Protein AF-A0A2R6IFP6-F1 (afdb_monomer_lite)

Foldseek 3Di:
DEEEEEQLQDDQESPDDDPRLVCLQPDQEYEYAENLLEPNHVVRSCVSQAPDDPSHHDYQYAYDPNHDPVVCVPRPHDDDDDDDDDDDDLAAQPDHDPDARWDKDWDDDPFAIWIFTAHPVGDTDDIDGDGPDD

Radius of gyration: 20.47 Å; chains: 1; bounding box: 47×32×57 Å

Structure (mmCIF, N/CA/C/O backbone):
data_AF-A0A2R6IFP6-F1
#
_entry.id   AF-A0A2R6IFP6-F1
#
loop_
_atom_site.group_PDB
_atom_site.id
_atom_site.type_symbol
_atom_site.label_atom_id
_atom_site.label_alt_id
_atom_site.label_comp_id
_atom_site.label_asym_id
_atom_site.label_entity_id
_atom_site.label_seq_id
_atom_site.pdbx_PDB_ins_code
_atom_site.Cartn_x
_atom_site.Cartn_y
_atom_site.Cartn_z
_atom_site.occupancy
_atom_site.B_iso_or_equiv
_atom_site.auth_seq_id
_atom_site.auth_comp_id
_atom_site.auth_asym_id
_atom_site.auth_atom_id
_atom_site.pdbx_PDB_model_num
ATOM 1 N N . MET A 1 1 ? -0.922 -4.998 2.982 1.00 82.62 1 MET A N 1
ATOM 2 C CA . MET A 1 1 ? -0.252 -3.681 3.162 1.00 82.62 1 MET A CA 1
ATOM 3 C C . MET A 1 1 ? 0.018 -3.063 1.795 1.00 82.62 1 MET A C 1
ATOM 5 O O . MET A 1 1 ? 0.345 -3.810 0.884 1.00 82.62 1 MET A O 1
ATOM 9 N N . ILE A 1 2 ? -0.097 -1.737 1.649 1.00 89.19 2 ILE A N 1
ATOM 10 C CA . ILE A 1 2 ? 0.315 -1.025 0.426 1.00 89.19 2 ILE A CA 1
ATOM 11 C C . ILE A 1 2 ? 1.682 -0.385 0.672 1.00 89.19 2 ILE A C 1
ATOM 13 O O . ILE A 1 2 ? 1.851 0.308 1.674 1.00 89.19 2 ILE A O 1
ATOM 17 N N . VAL A 1 3 ? 2.634 -0.594 -0.235 1.00 93.94 3 VAL A N 1
ATOM 18 C CA . VAL A 1 3 ? 3.952 0.058 -0.217 1.00 93.94 3 VAL A CA 1
ATOM 19 C C . VAL A 1 3 ? 4.111 0.891 -1.476 1.00 93.94 3 VAL A C 1
ATOM 21 O O . VAL A 1 3 ? 3.792 0.427 -2.565 1.00 93.94 3 VAL A O 1
ATOM 24 N N . ALA A 1 4 ? 4.615 2.114 -1.334 1.00 95.50 4 ALA A N 1
ATOM 25 C CA . ALA A 1 4 ? 4.957 2.980 -2.453 1.00 95.50 4 ALA A CA 1
ATOM 26 C C . ALA A 1 4 ? 6.450 3.318 -2.407 1.00 95.50 4 ALA A C 1
ATOM 28 O O . ALA A 1 4 ? 6.954 3.741 -1.367 1.00 95.50 4 ALA A O 1
ATOM 29 N N . VAL A 1 5 ? 7.141 3.129 -3.528 1.00 97.44 5 VAL A N 1
ATOM 30 C CA . VAL A 1 5 ? 8.557 3.472 -3.722 1.00 97.44 5 VAL A CA 1
ATOM 31 C C . VAL A 1 5 ? 8.768 4.083 -5.111 1.00 97.44 5 VAL A C 1
ATOM 33 O O . VAL A 1 5 ? 7.864 4.085 -5.948 1.00 97.44 5 VAL A O 1
ATOM 36 N N . SER A 1 6 ? 9.955 4.611 -5.373 1.00 97.44 6 SER A N 1
ATOM 37 C CA . SER A 1 6 ? 10.358 5.155 -6.670 1.00 97.44 6 SER A CA 1
ATOM 38 C C . SER A 1 6 ? 11.880 5.164 -6.773 1.00 97.44 6 SER A C 1
ATOM 40 O O . SER A 1 6 ? 12.558 4.833 -5.800 1.00 97.44 6 SER A O 1
ATOM 42 N N . ASP A 1 7 ? 12.407 5.565 -7.931 1.00 97.88 7 ASP A N 1
ATOM 43 C CA . ASP A 1 7 ? 13.811 5.955 -8.073 1.00 97.88 7 ASP A CA 1
ATOM 44 C C . ASP A 1 7 ? 14.793 4.840 -7.691 1.00 97.88 7 ASP A C 1
ATOM 46 O O . ASP A 1 7 ? 15.816 5.079 -7.048 1.00 97.88 7 ASP A O 1
ATOM 50 N N . THR A 1 8 ? 14.502 3.607 -8.115 1.00 96.75 8 THR A N 1
ATOM 51 C CA . THR A 1 8 ? 15.398 2.472 -7.864 1.00 96.75 8 THR A CA 1
ATOM 52 C C . THR A 1 8 ? 16.807 2.745 -8.409 1.00 96.75 8 THR A C 1
ATOM 54 O O . THR A 1 8 ? 17.789 2.417 -7.740 1.00 96.75 8 THR A O 1
ATOM 57 N N . HIS A 1 9 ? 16.929 3.360 -9.597 1.00 96.19 9 HIS A N 1
ATOM 58 C CA . HIS A 1 9 ? 18.216 3.773 -10.187 1.00 96.19 9 HIS A CA 1
ATOM 59 C C . HIS A 1 9 ? 19.287 2.665 -10.151 1.00 96.19 9 HIS A C 1
ATOM 61 O O . HIS A 1 9 ? 20.465 2.907 -9.879 1.00 96.19 9 HIS A O 1
ATOM 67 N N . GLY A 1 10 ? 18.867 1.414 -10.345 1.00 94.25 10 GLY A N 1
ATOM 68 C CA . GLY A 1 10 ? 19.761 0.264 -10.481 1.00 94.25 10 GLY A CA 1
ATOM 69 C C . GLY A 1 10 ? 20.197 0.087 -11.924 1.00 94.25 10 GLY A C 1
ATOM 70 O O . GLY A 1 10 ? 19.685 0.771 -12.793 1.00 94.25 10 GLY A O 1
ATOM 71 N N . THR A 1 11 ? 21.106 -0.841 -12.198 1.00 93.94 11 THR A N 1
ATOM 72 C CA . THR A 1 11 ? 21.478 -1.211 -13.577 1.00 93.94 11 THR A CA 1
ATOM 73 C C . THR A 1 11 ? 21.216 -2.683 -13.871 1.00 93.94 11 THR A C 1
ATOM 75 O O . THR A 1 11 ? 20.780 -3.036 -14.963 1.00 93.94 11 THR A O 1
ATOM 78 N N . ASP A 1 12 ? 21.450 -3.531 -12.877 1.00 93.44 12 ASP A N 1
ATOM 79 C CA . ASP A 1 12 ? 21.411 -4.994 -12.923 1.00 93.44 12 ASP A CA 1
ATOM 80 C C . ASP A 1 12 ? 20.590 -5.603 -11.771 1.00 93.44 12 ASP A C 1
ATOM 82 O O . ASP A 1 12 ? 20.311 -6.799 -11.782 1.00 93.44 12 ASP A O 1
ATOM 86 N N . GLY A 1 13 ? 20.156 -4.791 -10.800 1.00 92.06 13 GLY A N 1
ATOM 87 C CA . GLY A 1 13 ? 19.370 -5.245 -9.656 1.00 92.06 13 GLY A CA 1
ATOM 88 C C . GLY A 1 13 ? 18.586 -4.132 -8.964 1.00 92.06 13 GLY A C 1
ATOM 89 O O . GLY A 1 13 ? 18.832 -2.943 -9.160 1.00 92.06 13 GLY A O 1
ATOM 90 N N . HIS A 1 14 ? 17.628 -4.532 -8.128 1.00 94.25 14 HIS A N 1
ATOM 91 C CA . HIS A 1 14 ? 16.640 -3.640 -7.509 1.00 94.25 14 HIS A CA 1
ATOM 92 C C . HIS A 1 14 ? 17.171 -2.780 -6.350 1.00 94.25 14 HIS A C 1
ATOM 94 O O . HIS A 1 14 ? 16.437 -1.933 -5.857 1.00 94.25 14 HIS A O 1
ATOM 100 N N . ARG A 1 15 ? 18.392 -3.019 -5.846 1.00 94.62 15 ARG A N 1
ATOM 101 C CA . ARG A 1 15 ? 19.059 -2.253 -4.761 1.00 94.62 15 ARG A CA 1
ATOM 102 C C . ARG A 1 15 ? 18.312 -2.139 -3.415 1.00 94.62 15 ARG A C 1
ATOM 104 O O . ARG A 1 15 ? 18.846 -1.565 -2.475 1.00 94.62 15 ARG A O 1
ATOM 111 N N . LEU A 1 16 ? 17.094 -2.670 -3.308 1.00 96.12 16 LEU A N 1
ATOM 112 C CA . LEU A 1 16 ? 16.340 -2.774 -2.060 1.00 96.12 16 LEU A CA 1
ATOM 113 C C . LEU A 1 16 ? 17.097 -3.577 -0.999 1.00 96.12 16 LEU A C 1
ATOM 115 O O . LEU A 1 16 ? 17.522 -4.703 -1.252 1.00 96.12 16 LEU A O 1
ATOM 119 N N . GLU A 1 17 ? 17.142 -3.039 0.217 1.00 95.75 17 GLU A N 1
ATOM 120 C CA . GLU A 1 17 ? 17.747 -3.677 1.384 1.00 95.75 17 GLU A CA 1
ATOM 121 C C . GLU A 1 17 ? 16.908 -3.429 2.649 1.00 95.75 17 GLU A C 1
ATOM 123 O O . GLU A 1 17 ? 16.002 -2.585 2.678 1.00 95.75 17 GLU A O 1
ATOM 128 N N . GLY A 1 18 ? 17.209 -4.181 3.711 1.00 97.25 18 GLY A N 1
ATOM 129 C CA . GLY A 1 18 ? 16.670 -3.960 5.053 1.00 97.25 18 GLY A CA 1
ATOM 130 C C . GLY A 1 18 ? 15.141 -3.882 5.108 1.00 97.25 18 GLY A C 1
ATOM 131 O O . GLY A 1 18 ? 14.430 -4.709 4.531 1.00 97.25 18 GLY A O 1
ATOM 132 N N . ARG A 1 19 ? 14.626 -2.872 5.824 1.00 95.75 19 ARG A N 1
ATOM 133 C CA . ARG A 1 19 ? 13.181 -2.701 6.035 1.00 95.75 19 ARG A CA 1
ATOM 134 C C . ARG A 1 19 ? 12.419 -2.448 4.733 1.00 95.75 19 ARG A C 1
ATOM 136 O O . ARG A 1 19 ? 11.286 -2.910 4.632 1.00 95.75 19 ARG A O 1
ATOM 143 N N . THR A 1 20 ? 13.012 -1.767 3.753 1.00 96.56 20 THR A N 1
ATOM 144 C CA . THR A 1 20 ? 12.353 -1.486 2.467 1.00 96.56 20 THR A CA 1
ATOM 145 C C . THR A 1 20 ? 12.164 -2.764 1.658 1.00 96.56 20 THR A C 1
ATOM 147 O O . THR A 1 20 ? 11.069 -3.000 1.153 1.00 96.56 20 THR A O 1
ATOM 150 N N . LEU A 1 21 ? 13.184 -3.629 1.595 1.00 95.12 21 LEU A N 1
ATOM 151 C CA . LEU A 1 21 ? 13.056 -4.942 0.956 1.00 95.12 21 LEU A CA 1
ATOM 152 C C . LEU A 1 21 ? 11.995 -5.798 1.654 1.00 95.12 21 LEU A C 1
ATOM 154 O O . LEU A 1 21 ? 11.132 -6.362 0.988 1.00 95.12 21 LEU A O 1
ATOM 158 N N . ALA A 1 22 ? 12.021 -5.856 2.990 1.00 93.00 22 ALA A N 1
ATOM 159 C CA . ALA A 1 22 ? 11.000 -6.569 3.756 1.00 93.00 22 ALA A CA 1
ATOM 160 C C . ALA A 1 22 ? 9.593 -6.029 3.450 1.00 93.00 22 ALA A C 1
ATOM 162 O O . ALA A 1 22 ? 8.691 -6.803 3.153 1.00 93.00 22 ALA A O 1
ATOM 163 N N . ALA A 1 23 ? 9.424 -4.703 3.416 1.00 92.81 23 ALA A N 1
ATOM 164 C CA . ALA A 1 23 ? 8.137 -4.080 3.129 1.00 92.81 23 ALA A CA 1
ATOM 165 C C . ALA A 1 23 ? 7.624 -4.428 1.724 1.00 92.81 23 ALA A C 1
ATOM 167 O O . ALA A 1 23 ? 6.453 -4.755 1.578 1.00 92.81 23 ALA A O 1
ATOM 168 N N . VAL A 1 24 ? 8.489 -4.396 0.704 1.00 93.81 24 VAL A N 1
ATOM 169 C CA . VAL A 1 24 ? 8.130 -4.781 -0.673 1.00 93.81 24 VAL A CA 1
ATOM 170 C C . VAL A 1 24 ? 7.698 -6.246 -0.749 1.00 93.81 24 VAL A C 1
ATOM 172 O O . VAL A 1 24 ? 6.724 -6.544 -1.429 1.00 93.81 24 VAL A O 1
ATOM 175 N N . ARG A 1 25 ? 8.369 -7.142 -0.017 1.00 91.12 25 ARG A N 1
ATOM 176 C CA . ARG A 1 25 ? 8.038 -8.576 0.019 1.00 91.12 25 ARG A CA 1
ATOM 177 C C . ARG A 1 25 ? 6.744 -8.889 0.776 1.00 91.12 25 ARG A C 1
ATOM 179 O O . ARG A 1 25 ? 6.067 -9.850 0.437 1.00 91.12 25 ARG A O 1
ATOM 186 N N . GLU A 1 26 ? 6.435 -8.116 1.815 1.00 87.56 26 GLU A N 1
ATOM 187 C CA . GLU A 1 26 ? 5.258 -8.283 2.686 1.00 87.56 26 GLU A CA 1
ATOM 188 C C . GLU A 1 26 ? 4.006 -7.563 2.153 1.00 87.56 26 GLU A C 1
ATOM 190 O O . GLU A 1 26 ? 2.903 -7.717 2.688 1.00 87.56 26 GLU A O 1
ATOM 195 N N . ALA A 1 27 ? 4.163 -6.690 1.159 1.00 88.12 27 ALA A N 1
ATOM 196 C CA . ALA A 1 27 ? 3.070 -5.891 0.637 1.00 88.12 27 ALA A CA 1
ATOM 197 C C . ALA A 1 27 ? 2.109 -6.738 -0.204 1.00 88.12 27 AL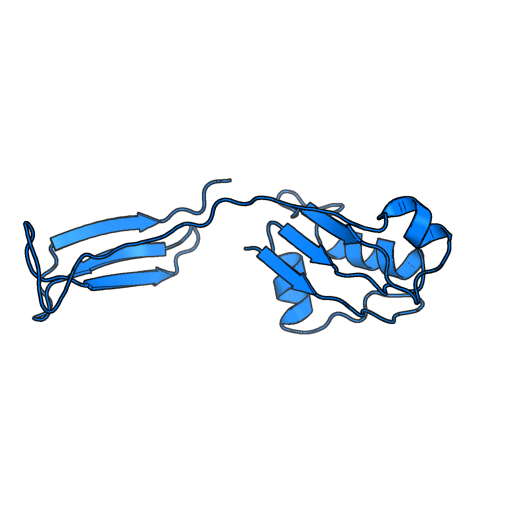A A C 1
ATOM 199 O O . ALA A 1 27 ? 2.519 -7.539 -1.033 1.00 88.12 27 ALA A O 1
ATOM 200 N N . SER A 1 28 ? 0.813 -6.471 -0.050 1.00 85.31 28 SER A N 1
ATOM 201 C CA . SER A 1 28 ? -0.230 -7.005 -0.933 1.00 85.31 28 SER A CA 1
ATOM 202 C C . SER A 1 28 ? -0.385 -6.162 -2.207 1.00 85.31 28 SER A C 1
ATOM 204 O O . SER A 1 28 ? -0.957 -6.609 -3.196 1.00 85.31 28 SER A O 1
ATOM 206 N N . LEU A 1 29 ? 0.123 -4.926 -2.195 1.00 89.12 29 LEU A N 1
ATOM 207 C CA . LEU A 1 29 ? 0.263 -4.067 -3.367 1.00 89.12 29 LEU A CA 1
ATOM 208 C C . LEU A 1 29 ? 1.539 -3.240 -3.227 1.00 89.12 29 LEU A C 1
ATOM 210 O O . LEU A 1 29 ? 1.703 -2.503 -2.251 1.00 89.12 29 LEU A O 1
ATOM 214 N N . VAL A 1 30 ? 2.388 -3.292 -4.245 1.00 94.19 30 VAL A N 1
ATOM 215 C CA . VAL A 1 30 ? 3.542 -2.413 -4.397 1.00 94.19 30 VAL A CA 1
ATOM 216 C C . VAL A 1 30 ? 3.278 -1.433 -5.531 1.00 94.19 30 VAL A C 1
ATOM 218 O O . VAL A 1 30 ? 2.945 -1.823 -6.648 1.00 94.19 30 VAL A O 1
ATOM 221 N N . VAL A 1 31 ? 3.446 -0.145 -5.254 1.00 95.62 31 VAL A N 1
ATOM 222 C CA . VAL A 1 31 ? 3.403 0.931 -6.242 1.00 95.62 31 VAL A CA 1
ATOM 223 C C . VAL A 1 31 ? 4.823 1.439 -6.468 1.00 95.62 31 VAL A C 1
ATOM 225 O O . VAL A 1 31 ? 5.466 1.890 -5.524 1.00 95.62 31 VAL A O 1
ATOM 228 N N . HIS A 1 32 ? 5.311 1.396 -7.707 1.00 97.12 32 HIS A N 1
ATOM 229 C CA . HIS A 1 32 ? 6.609 1.963 -8.077 1.00 97.12 32 HIS A CA 1
ATOM 230 C C . HIS A 1 32 ? 6.439 3.157 -9.027 1.00 97.12 32 HIS A C 1
ATOM 232 O O . HIS A 1 32 ? 5.938 2.999 -10.143 1.00 97.12 32 HIS A O 1
ATOM 238 N N . ALA A 1 33 ? 6.860 4.355 -8.610 1.00 97.50 33 ALA A N 1
ATOM 239 C CA . ALA A 1 33 ? 6.604 5.598 -9.351 1.00 97.50 33 ALA A CA 1
ATOM 240 C C . ALA A 1 33 ? 7.564 5.870 -10.530 1.00 97.50 33 ALA A C 1
ATOM 242 O O . ALA A 1 33 ? 7.489 6.932 -11.143 1.00 97.50 33 ALA A O 1
ATOM 243 N N . GLY A 1 34 ? 8.416 4.903 -10.871 1.00 96.56 34 GLY A N 1
ATOM 244 C CA . GLY A 1 34 ? 9.301 4.932 -12.041 1.00 96.56 34 GLY A CA 1
ATOM 245 C C . GLY A 1 34 ? 10.776 5.041 -11.683 1.00 96.56 34 GLY A C 1
ATOM 246 O O . GLY A 1 34 ? 11.123 5.028 -10.504 1.00 96.56 34 GLY A O 1
ATOM 247 N N . ASP A 1 35 ? 11.623 5.104 -12.710 1.00 98.06 35 ASP A N 1
ATOM 248 C CA . ASP A 1 35 ? 13.088 5.138 -12.605 1.00 98.06 35 ASP A CA 1
ATOM 249 C C . ASP A 1 35 ? 13.695 3.818 -12.082 1.00 98.06 35 ASP A C 1
ATOM 251 O O . ASP A 1 35 ? 14.510 3.771 -11.161 1.00 98.06 35 ASP A O 1
ATOM 255 N N . PHE A 1 36 ? 13.309 2.713 -12.724 1.00 98.12 36 PHE A N 1
ATOM 256 C CA . PHE A 1 36 ? 14.043 1.441 -12.689 1.00 98.12 36 PHE A CA 1
ATOM 257 C C . PHE A 1 36 ? 15.349 1.505 -13.497 1.00 98.12 36 PHE A C 1
ATOM 259 O O . PHE A 1 36 ? 16.315 0.826 -13.166 1.00 98.12 36 PHE A O 1
ATOM 266 N N . THR A 1 37 ? 15.369 2.346 -14.530 1.00 97.88 37 THR A N 1
ATOM 267 C CA . THR A 1 37 ? 16.388 2.528 -15.574 1.00 97.88 37 THR A CA 1
ATOM 268 C C . THR A 1 37 ? 16.477 1.397 -16.598 1.00 97.88 37 THR A C 1
ATOM 270 O O . THR A 1 37 ? 16.354 1.681 -17.788 1.00 97.88 37 THR A O 1
ATOM 273 N N . THR A 1 38 ? 16.617 0.132 -16.182 1.00 97.94 38 THR A N 1
ATOM 274 C CA . THR A 1 38 ? 16.772 -1.010 -17.103 1.00 97.94 38 THR A CA 1
ATOM 275 C C . THR A 1 38 ? 15.703 -2.081 -16.919 1.00 97.94 38 THR A C 1
ATOM 277 O O . THR A 1 38 ? 15.114 -2.250 -15.847 1.00 97.94 38 THR A O 1
ATOM 280 N N . GLU A 1 39 ? 15.482 -2.867 -17.974 1.00 96.19 39 GLU A N 1
ATOM 281 C CA . GLU A 1 39 ? 14.597 -4.038 -17.925 1.00 96.19 39 GLU A CA 1
ATOM 282 C C . GLU A 1 39 ? 15.010 -5.053 -16.844 1.00 96.19 39 GLU A C 1
ATOM 284 O O . GLU A 1 39 ? 14.144 -5.614 -16.175 1.00 96.19 39 GLU A O 1
ATOM 289 N 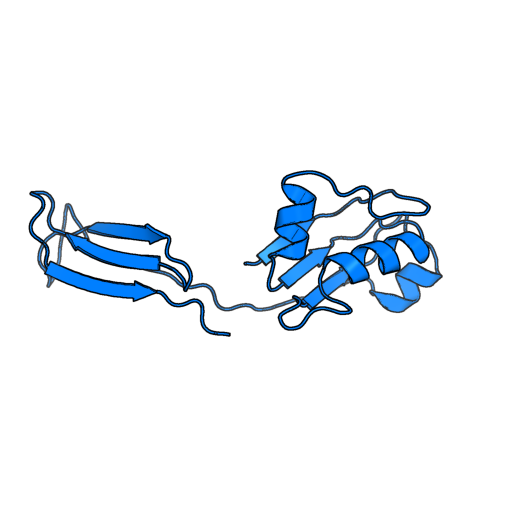N . ALA A 1 40 ? 16.315 -5.248 -16.622 1.00 97.00 40 ALA A N 1
ATOM 290 C CA . ALA A 1 40 ? 16.820 -6.163 -15.598 1.00 97.00 40 ALA A CA 1
ATOM 291 C C . ALA A 1 40 ? 16.403 -5.733 -14.184 1.00 97.00 40 ALA A C 1
ATOM 293 O O . ALA A 1 40 ? 16.017 -6.565 -13.365 1.00 97.00 40 ALA A O 1
ATOM 294 N N . VAL A 1 41 ? 16.417 -4.427 -13.910 1.00 97.38 41 VAL A N 1
ATOM 295 C CA . VAL A 1 41 ? 15.985 -3.876 -12.621 1.00 97.38 41 VAL A CA 1
ATOM 296 C C . VAL A 1 41 ? 14.482 -4.051 -12.432 1.00 97.38 41 VAL A C 1
ATOM 298 O O . VAL A 1 41 ? 14.054 -4.437 -11.345 1.00 97.38 41 VAL A O 1
ATOM 301 N N . LEU A 1 42 ? 13.679 -3.824 -13.479 1.00 95.69 42 LEU A N 1
ATOM 302 C CA . LEU A 1 42 ? 12.235 -4.071 -13.436 1.00 95.69 42 LEU A CA 1
ATOM 303 C C . LEU A 1 42 ? 11.925 -5.542 -13.115 1.00 95.69 42 LEU A C 1
ATOM 305 O O . LEU A 1 42 ? 11.058 -5.805 -12.282 1.00 95.69 42 LEU A O 1
ATOM 309 N N . GLU A 1 43 ? 12.630 -6.492 -13.735 1.00 94.25 43 GLU A N 1
ATOM 310 C CA . GLU A 1 43 ? 12.448 -7.922 -13.449 1.00 94.25 43 GLU A CA 1
ATOM 311 C C . GLU A 1 43 ? 12.876 -8.292 -12.034 1.00 94.25 43 GLU A C 1
ATOM 313 O O . GLU A 1 43 ? 12.118 -8.945 -11.317 1.00 94.25 43 GLU A O 1
ATOM 318 N N . ALA A 1 44 ? 14.045 -7.821 -11.598 1.00 94.56 44 ALA A N 1
ATOM 319 C CA . ALA A 1 44 ? 14.517 -8.050 -10.239 1.00 94.56 44 ALA A CA 1
ATOM 320 C C . ALA A 1 44 ? 13.510 -7.507 -9.209 1.00 94.56 44 ALA A C 1
ATOM 322 O O . ALA A 1 44 ? 13.217 -8.157 -8.209 1.00 94.56 44 ALA A O 1
ATOM 323 N N . PHE A 1 45 ? 12.925 -6.337 -9.471 1.00 94.19 45 PHE A N 1
ATOM 324 C CA . PHE A 1 45 ? 11.922 -5.742 -8.595 1.00 94.19 45 PHE A CA 1
ATOM 325 C C . PHE A 1 45 ? 10.607 -6.545 -8.589 1.00 94.19 45 PHE A C 1
ATOM 327 O O . PHE A 1 45 ? 10.024 -6.771 -7.528 1.00 94.19 45 PHE A O 1
ATOM 334 N N . ARG A 1 46 ? 10.141 -7.017 -9.756 1.00 92.00 46 ARG A N 1
ATOM 335 C CA . ARG A 1 46 ? 8.953 -7.888 -9.879 1.00 92.00 46 ARG A CA 1
ATOM 336 C C . ARG A 1 46 ? 9.108 -9.193 -9.105 1.00 92.00 46 ARG A C 1
ATOM 338 O O . ARG A 1 46 ? 8.158 -9.616 -8.445 1.00 92.00 46 ARG A O 1
ATOM 345 N N . ALA A 1 47 ? 10.292 -9.799 -9.164 1.00 91.56 47 ALA A N 1
ATOM 346 C CA . ALA A 1 47 ? 10.595 -11.018 -8.422 1.00 91.56 47 ALA A CA 1
ATOM 347 C C . ALA A 1 47 ? 10.412 -10.812 -6.910 1.00 91.56 47 ALA A C 1
ATOM 349 O O . ALA A 1 47 ? 9.876 -11.681 -6.223 1.00 91.56 47 ALA A O 1
ATOM 350 N N . GLU A 1 48 ? 10.775 -9.635 -6.391 1.00 92.56 48 GLU A N 1
ATOM 351 C CA . GLU A 1 48 ? 10.603 -9.339 -4.970 1.00 92.56 48 GLU A CA 1
ATOM 352 C C . GLU A 1 48 ? 9.179 -8.972 -4.570 1.00 92.56 48 GLU A C 1
ATOM 354 O O . GLU A 1 48 ? 8.744 -9.372 -3.486 1.00 92.56 48 GLU A O 1
ATOM 359 N N . ALA A 1 49 ? 8.463 -8.255 -5.439 1.00 89.94 49 ALA A N 1
ATOM 360 C CA . ALA A 1 49 ? 7.104 -7.789 -5.188 1.00 89.94 49 ALA A CA 1
ATOM 361 C C . ALA A 1 49 ? 6.035 -8.896 -5.266 1.00 89.94 49 ALA A C 1
ATOM 363 O O . ALA A 1 49 ? 4.969 -8.716 -4.686 1.00 89.94 49 ALA A O 1
ATOM 364 N N . GLY A 1 50 ? 6.300 -10.033 -5.928 1.00 73.00 50 GLY A N 1
ATOM 365 C CA . GLY A 1 50 ? 5.351 -11.157 -5.914 1.00 73.00 50 GLY A CA 1
ATOM 366 C C . GLY A 1 50 ? 5.287 -12.064 -7.143 1.00 73.00 50 GLY A C 1
ATOM 367 O O . GLY A 1 50 ? 4.332 -12.822 -7.244 1.00 73.00 50 GLY A O 1
ATOM 368 N N . GLY A 1 51 ? 6.259 -12.031 -8.063 1.00 56.25 51 GLY A N 1
ATOM 369 C CA . GLY A 1 51 ? 6.206 -12.826 -9.303 1.00 56.25 51 GLY A CA 1
ATOM 370 C C . GLY A 1 51 ? 6.060 -14.352 -9.140 1.00 56.25 51 GLY A C 1
ATOM 371 O O . GLY A 1 51 ? 5.473 -14.970 -10.018 1.00 56.25 51 GLY A O 1
ATOM 372 N N . ASP A 1 52 ? 6.529 -14.938 -8.026 1.00 49.69 52 ASP A N 1
ATOM 373 C CA . ASP A 1 52 ? 6.649 -16.403 -7.848 1.00 49.69 52 ASP A CA 1
ATOM 374 C C . ASP A 1 52 ? 6.260 -16.925 -6.439 1.00 49.69 52 ASP A C 1
ATOM 376 O O . ASP A 1 52 ? 6.685 -18.010 -6.039 1.00 49.69 52 ASP A O 1
ATOM 380 N N . ARG A 1 53 ? 5.503 -16.169 -5.626 1.00 51.41 53 ARG A N 1
ATOM 381 C CA . ARG A 1 53 ? 5.141 -16.587 -4.250 1.00 51.41 53 ARG A CA 1
ATOM 382 C C . ARG A 1 53 ? 3.633 -16.793 -4.109 1.00 51.41 53 ARG A C 1
ATOM 384 O O . ARG A 1 53 ? 2.866 -15.907 -4.474 1.00 51.41 53 ARG A O 1
ATOM 391 N N . ASP A 1 54 ? 3.221 -17.915 -3.515 1.00 41.28 54 ASP A N 1
ATOM 392 C CA . ASP A 1 54 ? 1.845 -18.102 -3.038 1.00 41.28 54 ASP A CA 1
ATOM 393 C C . ASP A 1 54 ? 1.546 -17.015 -1.990 1.00 41.28 54 ASP A C 1
ATOM 395 O O . ASP A 1 54 ? 2.141 -16.994 -0.912 1.00 41.28 54 ASP A O 1
ATOM 399 N N . GLY A 1 55 ? 0.687 -16.058 -2.359 1.00 50.09 55 GLY A N 1
ATOM 400 C CA . GLY A 1 55 ? 0.384 -14.847 -1.582 1.00 50.09 55 GLY A CA 1
ATOM 401 C C . GLY A 1 55 ? 1.134 -13.569 -2.003 1.00 50.09 55 GLY A C 1
ATOM 402 O O . GLY A 1 55 ? 1.074 -12.577 -1.279 1.00 50.09 55 GLY A O 1
ATOM 403 N N . GLY A 1 56 ? 1.852 -13.570 -3.135 1.00 48.66 56 GLY A N 1
ATOM 404 C CA . GLY A 1 56 ? 2.586 -12.410 -3.661 1.00 48.66 56 GLY A CA 1
ATOM 405 C C . GLY A 1 56 ? 1.686 -11.219 -4.023 1.00 48.66 56 GLY A C 1
ATOM 406 O O . GLY A 1 56 ? 0.600 -11.395 -4.572 1.00 48.66 56 GLY A O 1
ATOM 407 N N . GLY A 1 57 ? 2.134 -10.001 -3.709 1.00 61.19 57 GLY A N 1
ATOM 408 C CA . GLY A 1 57 ? 1.393 -8.772 -3.990 1.00 61.19 57 GLY A CA 1
ATOM 409 C C . GLY A 1 57 ? 1.423 -8.349 -5.462 1.00 61.19 57 GLY A C 1
ATOM 410 O O . GLY A 1 57 ? 2.291 -8.738 -6.242 1.00 61.19 57 GLY A O 1
ATOM 411 N N . ASP A 1 58 ? 0.487 -7.479 -5.844 1.00 83.50 58 ASP A N 1
ATOM 412 C CA . ASP A 1 58 ? 0.495 -6.852 -7.169 1.00 83.50 58 ASP A CA 1
ATOM 413 C C . ASP A 1 58 ? 1.625 -5.811 -7.264 1.00 83.50 58 ASP A C 1
ATOM 415 O O . ASP A 1 58 ? 1.713 -4.923 -6.415 1.00 83.50 58 ASP A O 1
ATOM 419 N N . LEU A 1 59 ? 2.435 -5.823 -8.333 1.00 91.38 59 LEU A N 1
ATOM 420 C CA . LEU A 1 59 ? 3.272 -4.668 -8.690 1.00 91.38 59 LEU A CA 1
ATOM 421 C C . LEU A 1 59 ? 2.542 -3.773 -9.693 1.00 91.38 59 LEU A C 1
ATOM 423 O O . LEU A 1 59 ? 2.308 -4.153 -10.843 1.00 91.38 59 LEU A O 1
ATOM 427 N N . VAL A 1 60 ? 2.294 -2.531 -9.292 1.00 93.94 60 VAL A N 1
ATOM 428 C CA . VAL A 1 60 ? 1.814 -1.466 -10.170 1.00 93.94 60 VAL A CA 1
ATOM 429 C C . VAL A 1 60 ? 2.915 -0.440 -10.353 1.00 93.94 60 VAL A C 1
ATOM 431 O O . VAL A 1 60 ? 3.334 0.229 -9.416 1.00 93.94 60 VAL A O 1
ATOM 434 N N . ALA A 1 61 ? 3.371 -0.291 -11.588 1.00 95.81 61 ALA A N 1
ATOM 435 C CA . ALA A 1 61 ? 4.467 0.599 -11.919 1.00 95.81 61 ALA A CA 1
ATOM 436 C C . ALA A 1 61 ? 4.079 1.582 -13.023 1.00 95.81 61 ALA A C 1
ATOM 438 O O . ALA A 1 61 ? 3.212 1.298 -13.855 1.00 95.81 61 ALA A O 1
ATOM 439 N N . VAL A 1 62 ? 4.754 2.726 -13.033 1.00 97.19 62 VAL A N 1
ATOM 440 C CA . VAL A 1 62 ? 4.767 3.678 -14.146 1.00 97.19 62 VAL A CA 1
ATOM 441 C C . VAL A 1 62 ? 6.204 3.941 -14.574 1.00 97.19 62 VAL A C 1
ATOM 443 O O . VAL A 1 62 ? 7.134 3.656 -13.827 1.00 97.19 62 VAL A O 1
ATOM 446 N N . ALA A 1 63 ? 6.381 4.452 -15.787 1.00 97.56 63 ALA A N 1
ATOM 447 C CA . ALA A 1 63 ? 7.687 4.810 -16.314 1.00 97.56 63 ALA A CA 1
ATOM 448 C C . ALA A 1 63 ? 8.154 6.165 -15.768 1.00 97.56 63 ALA A C 1
ATOM 450 O O . ALA A 1 63 ? 7.397 7.138 -15.801 1.00 97.56 63 ALA A O 1
ATOM 451 N N . GLY A 1 64 ? 9.412 6.220 -15.349 1.00 97.81 64 GLY A N 1
ATOM 452 C CA . GLY A 1 64 ? 10.158 7.434 -15.052 1.00 97.81 64 GLY A CA 1
ATOM 453 C C . GLY A 1 64 ? 10.992 7.908 -16.247 1.00 97.81 64 GLY A C 1
ATOM 454 O O . GLY A 1 64 ? 11.059 7.264 -17.301 1.00 97.81 64 GLY A O 1
ATOM 455 N N . ASN A 1 65 ? 11.598 9.087 -16.131 1.00 97.69 65 ASN A N 1
ATOM 456 C CA . ASN A 1 65 ? 12.339 9.696 -17.236 1.00 97.69 65 ASN A CA 1
ATOM 457 C C . ASN A 1 65 ? 13.707 9.047 -17.484 1.00 97.69 65 ASN A C 1
ATOM 459 O O . ASN A 1 65 ? 14.251 9.255 -18.570 1.00 97.69 65 ASN A O 1
ATOM 463 N N . ASN A 1 66 ? 14.239 8.276 -16.534 1.00 97.69 66 ASN A N 1
ATOM 464 C CA . ASN A 1 66 ? 15.500 7.549 -16.683 1.00 97.69 66 ASN A CA 1
ATOM 465 C C . ASN A 1 66 ? 15.307 6.106 -17.176 1.00 97.69 66 ASN A C 1
ATOM 467 O O . ASN A 1 66 ? 16.286 5.436 -17.491 1.00 97.69 66 ASN A O 1
ATOM 471 N N . ASP A 1 67 ? 14.060 5.639 -17.284 1.00 98.25 67 ASP A N 1
ATOM 472 C CA . ASP A 1 67 ? 13.738 4.307 -17.800 1.00 98.25 67 ASP A CA 1
ATOM 473 C C . ASP A 1 67 ? 14.062 4.174 -19.290 1.00 98.25 67 ASP A C 1
ATOM 475 O O . ASP A 1 67 ? 13.744 5.068 -20.084 1.00 98.25 67 ASP A O 1
ATOM 479 N N . ASP A 1 68 ? 14.641 3.036 -19.671 1.00 97.50 68 ASP A N 1
ATOM 480 C CA . ASP A 1 68 ? 14.875 2.666 -21.062 1.00 97.50 68 ASP A CA 1
ATOM 481 C C . ASP A 1 68 ? 13.569 2.335 -21.816 1.00 97.50 68 ASP A C 1
ATOM 483 O O . ASP A 1 68 ? 12.465 2.268 -21.261 1.00 97.50 68 ASP A O 1
ATOM 487 N N . GLU A 1 69 ? 13.681 2.146 -23.131 1.00 96.94 69 GLU A N 1
ATOM 488 C CA . GLU A 1 69 ? 12.533 1.851 -23.993 1.00 96.94 69 GLU A CA 1
ATOM 489 C C . GLU A 1 69 ? 11.827 0.539 -23.618 1.00 96.94 69 GLU A C 1
ATOM 491 O O . GLU A 1 69 ? 10.600 0.445 -23.717 1.00 96.94 69 GLU A O 1
ATOM 496 N N . ARG A 1 70 ? 12.573 -0.456 -23.125 1.00 95.88 70 ARG A N 1
ATOM 497 C CA . ARG A 1 70 ? 12.027 -1.766 -22.757 1.00 95.88 70 ARG A CA 1
ATOM 498 C C . ARG A 1 70 ? 11.199 -1.685 -21.482 1.00 95.88 70 ARG A C 1
ATOM 500 O O . ARG A 1 70 ? 10.106 -2.246 -21.430 1.00 95.88 70 ARG A O 1
ATOM 507 N N . VAL A 1 71 ? 11.656 -0.932 -20.482 1.00 96.50 71 VAL A N 1
ATOM 508 C CA . VAL A 1 71 ? 10.874 -0.631 -19.277 1.00 96.50 71 VAL A CA 1
ATOM 509 C C . VAL A 1 71 ? 9.617 0.150 -19.658 1.00 96.50 71 VAL A C 1
ATOM 511 O O . VAL A 1 71 ? 8.502 -0.255 -19.311 1.00 96.50 71 VAL A O 1
ATOM 514 N N . ARG A 1 72 ? 9.762 1.232 -20.436 1.00 95.19 72 ARG A N 1
ATOM 515 C CA . ARG A 1 72 ? 8.640 2.096 -20.852 1.00 95.19 72 ARG A CA 1
ATOM 516 C C . ARG A 1 72 ? 7.548 1.342 -21.602 1.00 95.19 72 ARG A C 1
ATOM 518 O O . ARG A 1 72 ? 6.367 1.607 -21.361 1.00 95.19 72 ARG A O 1
ATOM 525 N N . ALA A 1 73 ? 7.924 0.389 -22.457 1.00 92.50 73 ALA A N 1
ATOM 526 C CA . ALA A 1 73 ? 6.990 -0.459 -23.195 1.00 92.50 73 ALA A CA 1
ATOM 527 C C . ALA A 1 73 ? 6.104 -1.324 -22.277 1.00 92.50 73 ALA A C 1
ATOM 529 O O . ALA A 1 73 ? 5.017 -1.734 -22.684 1.00 92.50 73 ALA A O 1
ATOM 530 N N . ARG A 1 74 ? 6.531 -1.581 -21.033 1.00 93.06 74 ARG A N 1
ATOM 531 C CA . ARG A 1 74 ? 5.875 -2.528 -20.119 1.00 93.06 74 ARG A CA 1
ATOM 532 C C . ARG A 1 74 ? 5.013 -1.872 -19.047 1.00 93.06 74 ARG A C 1
ATOM 534 O O . ARG A 1 74 ? 3.965 -2.413 -18.705 1.00 93.06 74 ARG A O 1
ATOM 541 N N . VAL A 1 75 ? 5.421 -0.727 -18.498 1.00 90.88 75 VAL A N 1
ATOM 542 C CA . VAL A 1 75 ? 4.737 -0.131 -17.328 1.00 90.88 75 VAL A CA 1
ATOM 543 C C . VAL A 1 75 ? 3.807 1.041 -17.679 1.00 90.88 75 VAL A C 1
ATOM 545 O O . VAL A 1 75 ? 2.789 1.248 -17.015 1.00 90.88 75 VAL A O 1
ATOM 548 N N . GLY A 1 76 ? 4.040 1.722 -18.807 1.00 87.94 76 GLY A N 1
ATOM 549 C CA . GLY A 1 76 ? 3.239 2.870 -19.250 1.00 87.94 76 GLY A CA 1
ATOM 550 C C . GLY A 1 76 ? 3.435 4.128 -18.386 1.00 87.94 76 GLY A C 1
ATOM 551 O O . GLY A 1 76 ? 4.041 4.091 -17.325 1.00 87.94 76 GLY A O 1
ATOM 552 N N . ARG A 1 77 ? 2.926 5.283 -18.837 1.00 92.50 77 ARG A N 1
ATOM 553 C CA . ARG A 1 77 ? 3.208 6.601 -18.213 1.00 92.50 77 ARG A CA 1
ATOM 554 C C . ARG A 1 77 ? 2.327 6.987 -17.017 1.00 92.50 77 ARG A C 1
ATOM 556 O O . ARG A 1 77 ? 2.612 7.958 -16.331 1.00 92.50 77 ARG A O 1
ATOM 563 N N . ARG A 1 78 ? 1.183 6.322 -16.839 1.00 93.50 78 ARG A N 1
ATOM 564 C CA . ARG A 1 78 ? 0.192 6.657 -15.805 1.00 93.50 78 ARG A CA 1
ATOM 565 C C . ARG A 1 78 ? -0.607 5.419 -15.439 1.00 93.50 78 ARG A C 1
ATOM 567 O O . ARG A 1 78 ? -1.094 4.720 -16.329 1.00 93.50 78 ARG A O 1
ATOM 574 N N . ARG A 1 79 ? -0.812 5.212 -14.142 1.00 91.69 79 ARG A N 1
ATOM 575 C CA . ARG A 1 79 ? -1.727 4.217 -13.581 1.00 91.69 79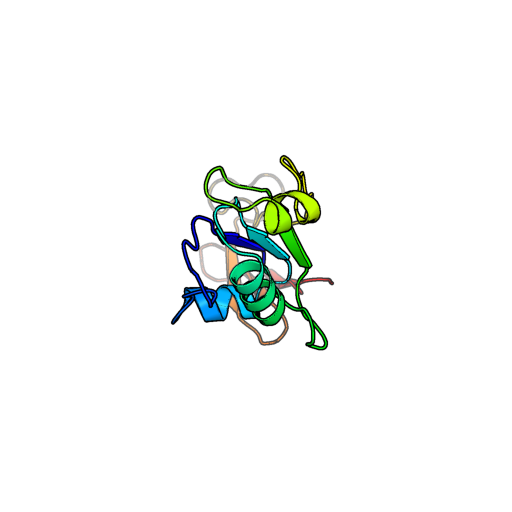 ARG A CA 1
ATOM 576 C C . ARG A 1 79 ? -2.510 4.845 -12.431 1.00 91.69 79 ARG A C 1
ATOM 578 O O . ARG A 1 79 ? -2.043 5.787 -11.798 1.00 91.69 79 ARG A O 1
ATOM 585 N N . THR A 1 80 ? -3.708 4.332 -12.196 1.00 90.69 80 THR A N 1
ATOM 586 C CA . THR A 1 80 ? -4.522 4.632 -11.016 1.00 90.69 80 THR A CA 1
ATOM 587 C C . THR A 1 80 ? -4.954 3.299 -10.434 1.00 90.69 80 THR A C 1
ATOM 589 O O . THR A 1 80 ? -5.302 2.393 -11.189 1.00 90.69 80 THR A O 1
ATOM 592 N N . VAL A 1 81 ? -4.887 3.185 -9.113 1.00 87.94 81 VAL A N 1
ATOM 593 C CA . VAL A 1 81 ? -5.289 1.997 -8.362 1.00 87.94 81 VAL A CA 1
ATOM 594 C C . VAL A 1 81 ? -6.214 2.422 -7.242 1.00 87.9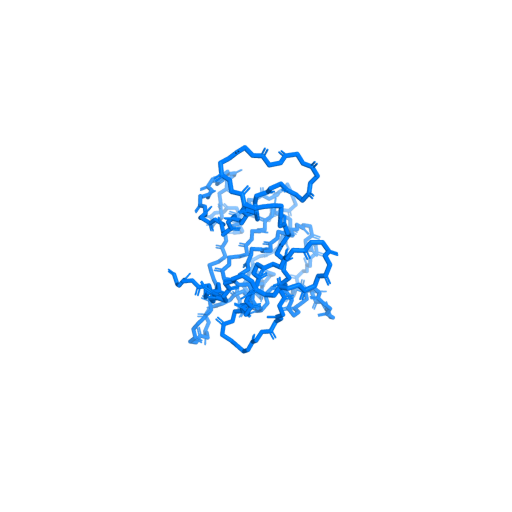4 81 VAL A C 1
ATOM 596 O O . VAL A 1 81 ? -5.989 3.448 -6.603 1.00 87.94 81 VAL A O 1
ATOM 599 N N . GLU A 1 82 ? -7.238 1.617 -7.007 1.00 86.44 82 GLU A N 1
ATOM 600 C CA . GLU A 1 82 ? -8.151 1.772 -5.884 1.00 86.44 82 GLU A CA 1
ATOM 601 C C . GLU A 1 82 ? -7.956 0.584 -4.942 1.00 86.44 82 GLU A C 1
ATOM 603 O O . GLU A 1 82 ? -7.770 -0.559 -5.381 1.00 86.44 82 GLU A O 1
ATOM 608 N N . ARG A 1 83 ? -7.940 0.860 -3.638 1.00 80.69 83 ARG A N 1
ATOM 609 C CA . ARG A 1 83 ? -7.828 -0.148 -2.583 1.00 80.69 83 ARG A CA 1
ATOM 610 C C . ARG A 1 83 ? -8.710 0.252 -1.412 1.00 80.69 83 ARG A C 1
ATOM 612 O O . ARG A 1 83 ? -8.721 1.414 -1.010 1.00 80.69 83 ARG A O 1
ATOM 619 N N . ALA A 1 84 ? -9.427 -0.723 -0.866 1.00 80.50 84 ALA A N 1
ATOM 620 C CA . ALA A 1 84 ? -10.121 -0.552 0.397 1.00 80.50 84 ALA A CA 1
ATOM 621 C C . ALA A 1 84 ? -9.095 -0.553 1.538 1.00 80.50 84 ALA A C 1
ATOM 623 O O . ALA A 1 84 ? -8.154 -1.347 1.542 1.00 80.50 84 ALA A O 1
ATOM 624 N N . VAL A 1 85 ? -9.281 0.336 2.509 1.00 76.81 85 VAL A N 1
ATOM 625 C CA . VAL A 1 85 ? -8.492 0.366 3.743 1.00 76.81 85 VAL A CA 1
ATOM 626 C C . VAL A 1 85 ? -9.466 0.250 4.902 1.00 76.81 85 VAL A C 1
ATOM 628 O O . VAL A 1 85 ? -10.512 0.900 4.900 1.00 76.81 85 VAL A O 1
ATOM 631 N N . ALA A 1 86 ? -9.138 -0.590 5.882 1.00 79.69 86 ALA A N 1
ATOM 632 C CA . ALA A 1 86 ? -9.915 -0.673 7.108 1.00 79.69 86 ALA A CA 1
ATOM 633 C C . ALA A 1 86 ? -9.828 0.666 7.857 1.00 79.69 86 ALA A C 1
ATOM 635 O O . ALA A 1 86 ? -8.737 1.152 8.153 1.00 79.69 86 ALA A O 1
ATOM 636 N N . VAL A 1 87 ? -10.983 1.256 8.161 1.00 84.12 87 VAL A N 1
ATOM 637 C CA . VAL A 1 87 ? -11.097 2.482 8.957 1.00 84.12 87 VAL A CA 1
ATOM 638 C C . VAL A 1 87 ? -11.914 2.158 10.196 1.00 84.12 87 VAL A C 1
ATOM 640 O O . VAL A 1 87 ? -13.017 1.625 10.092 1.00 84.12 87 VAL A O 1
ATOM 643 N N . LEU A 1 88 ? -11.371 2.489 11.365 1.00 88.94 88 LEU A N 1
ATOM 644 C CA . LEU A 1 88 ? -12.031 2.308 12.650 1.00 88.94 88 LEU A CA 1
ATOM 645 C C . LEU A 1 88 ? -12.377 3.672 13.243 1.00 88.94 88 LEU A C 1
ATOM 647 O O . LEU A 1 88 ? -11.505 4.519 13.422 1.00 88.94 88 LEU A O 1
ATOM 651 N N . ASN A 1 89 ? -13.649 3.856 13.586 1.00 92.00 89 ASN A N 1
ATOM 652 C CA . ASN A 1 89 ? -14.095 4.950 14.434 1.00 92.00 89 ASN A CA 1
ATOM 653 C C . ASN A 1 89 ? -14.474 4.365 15.805 1.00 92.00 89 ASN A C 1
ATOM 655 O O . ASN A 1 89 ? -15.451 3.621 15.873 1.00 92.00 89 ASN A O 1
ATOM 659 N N . PRO A 1 90 ? -13.735 4.679 16.883 1.00 93.12 90 PRO A N 1
ATOM 660 C CA . PRO A 1 90 ? -13.997 4.115 18.206 1.00 93.12 90 PRO A CA 1
ATOM 661 C C . PRO A 1 90 ? -15.135 4.818 18.967 1.00 93.12 90 PRO A C 1
ATOM 663 O O . PRO A 1 90 ? -15.406 4.485 20.116 1.00 93.12 90 PRO A O 1
ATOM 666 N N . GLY A 1 91 ? -15.781 5.818 18.362 1.00 93.12 91 GLY A N 1
ATOM 667 C CA . GLY A 1 91 ? -16.648 6.754 19.068 1.00 93.12 91 GLY A CA 1
ATOM 668 C C . GLY A 1 91 ? -15.858 7.922 19.662 1.00 93.12 91 GLY A C 1
ATOM 669 O O . GLY A 1 91 ? -14.776 8.272 19.194 1.00 93.12 91 GLY A O 1
ATOM 670 N N . SER A 1 92 ? -16.434 8.577 20.670 1.00 95.88 92 SER A N 1
ATOM 671 C CA . SER A 1 92 ? -15.856 9.765 21.307 1.00 95.88 92 SER A CA 1
ATOM 672 C C . SER A 1 92 ? -15.588 9.480 22.778 1.00 95.88 92 SER A C 1
ATOM 674 O O . SER A 1 92 ? -16.524 9.196 23.520 1.00 95.88 92 SER A O 1
ATOM 676 N N . HIS A 1 93 ? -14.332 9.580 23.212 1.00 95.12 93 HIS A N 1
ATOM 677 C CA . HIS A 1 93 ? -13.947 9.390 24.616 1.00 95.12 93 HIS A CA 1
ATOM 678 C C . HIS A 1 93 ? -14.283 10.604 25.500 1.00 95.12 93 HIS A C 1
ATOM 680 O O . HIS A 1 93 ? -14.354 10.464 26.717 1.00 95.12 93 HIS A O 1
ATOM 686 N N . ALA A 1 94 ? -14.481 11.785 24.904 1.00 95.19 94 ALA A N 1
ATOM 687 C CA . ALA A 1 94 ? -14.635 13.050 25.630 1.00 95.19 94 ALA A CA 1
ATOM 688 C C . ALA A 1 94 ? -16.030 13.681 25.493 1.00 95.19 94 ALA A C 1
ATOM 690 O O . ALA A 1 94 ? -16.489 14.356 26.407 1.00 95.19 94 ALA A O 1
ATOM 691 N N . ASP A 1 95 ? -16.701 13.473 24.358 1.00 96.00 95 ASP A N 1
ATOM 692 C CA . ASP A 1 95 ? -17.992 14.098 24.052 1.00 96.00 95 ASP A CA 1
ATOM 693 C C . ASP A 1 95 ? -18.890 13.130 23.256 1.00 96.00 95 ASP A C 1
ATOM 695 O O . ASP A 1 95 ? -19.040 13.266 22.033 1.00 96.00 95 ASP A O 1
ATOM 699 N N . PRO A 1 96 ? -19.395 12.058 23.895 1.00 93.50 96 PRO A N 1
ATOM 700 C CA . PRO A 1 96 ? -20.242 11.084 23.228 1.00 93.50 96 PRO A CA 1
ATOM 701 C C . PRO A 1 96 ? -21.637 11.649 22.928 1.00 93.50 96 PRO A C 1
ATOM 703 O O . PRO A 1 96 ? -22.104 12.612 23.533 1.00 93.50 96 PRO A O 1
ATOM 706 N N . ARG A 1 97 ? -22.320 11.037 21.957 1.00 90.75 97 ARG A N 1
ATOM 707 C CA . ARG A 1 97 ? -23.696 11.402 21.582 1.00 90.75 97 ARG A CA 1
ATOM 708 C C . ARG A 1 97 ? -24.685 10.365 22.102 1.00 90.75 97 ARG 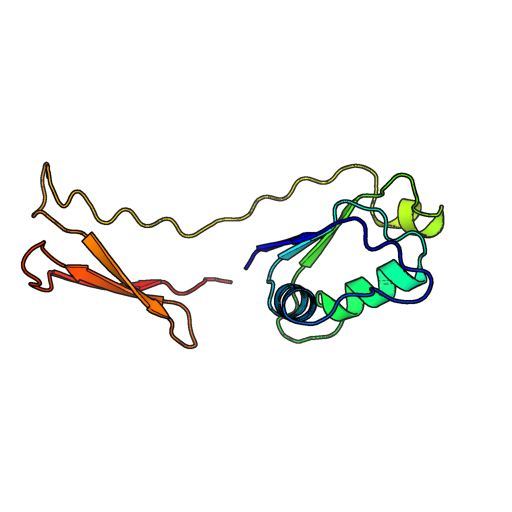A C 1
ATOM 710 O O . ARG A 1 97 ? -25.318 10.579 23.123 1.00 90.75 97 ARG A O 1
ATOM 717 N N . TRP A 1 98 ? -24.775 9.229 21.414 1.00 92.31 98 TRP A N 1
ATOM 718 C CA . TRP A 1 98 ? -25.741 8.165 21.717 1.00 92.31 98 TRP A CA 1
ATOM 719 C C . TRP A 1 98 ? -25.134 6.960 22.452 1.00 92.31 98 TRP A C 1
ATOM 721 O O . TRP A 1 98 ? -25.873 6.092 22.901 1.00 92.31 98 TRP A O 1
ATOM 731 N N . ASN A 1 99 ? -23.806 6.911 22.582 1.00 90.56 99 ASN A N 1
ATOM 732 C CA . ASN A 1 99 ? -23.059 5.791 23.163 1.00 90.56 99 ASN A CA 1
ATOM 733 C C . ASN A 1 99 ? -22.324 6.221 24.442 1.00 90.56 99 ASN A C 1
ATOM 735 O O . ASN A 1 99 ? -22.266 7.405 24.763 1.00 90.56 99 ASN A O 1
ATOM 739 N N . ARG A 1 100 ? -21.732 5.267 25.166 1.00 93.31 100 ARG A N 1
ATOM 740 C CA . ARG A 1 100 ? -20.801 5.565 26.269 1.00 93.31 100 ARG A CA 1
ATOM 741 C C . ARG A 1 100 ? -19.505 6.198 25.723 1.00 93.31 100 ARG A C 1
ATOM 743 O O . ARG A 1 100 ? -19.163 5.929 24.569 1.00 93.31 100 ARG A O 1
ATOM 750 N N . PRO A 1 101 ? -18.775 7.008 26.517 1.00 96.75 101 PRO A N 1
ATOM 751 C CA . PRO A 1 101 ? -17.441 7.444 26.126 1.00 96.75 101 PRO A CA 1
ATOM 752 C C . PRO A 1 101 ? -16.508 6.244 25.929 1.00 96.75 101 PRO A C 1
ATOM 754 O O . PRO A 1 101 ? -16.480 5.361 26.788 1.00 96.75 101 PRO A O 1
ATOM 757 N N . ALA A 1 102 ? -15.757 6.214 24.825 1.00 96.44 102 ALA A N 1
ATOM 758 C CA . ALA A 1 102 ? -14.843 5.112 24.521 1.00 96.44 102 ALA A CA 1
ATOM 759 C C . ALA A 1 102 ? -13.675 5.503 23.597 1.00 96.44 102 ALA A C 1
ATOM 761 O O . ALA A 1 102 ? -13.767 6.457 22.818 1.00 96.44 102 ALA A O 1
ATOM 762 N N . HIS A 1 103 ? -12.602 4.713 23.661 1.00 97.19 103 HIS A N 1
ATOM 763 C CA . HIS A 1 103 ? -11.547 4.592 22.650 1.00 97.19 103 HIS A CA 1
ATOM 764 C C . HIS A 1 103 ? -11.374 3.118 22.251 1.00 97.19 103 HIS A C 1
ATOM 766 O O . HIS A 1 103 ? -11.924 2.223 22.891 1.00 97.19 103 HIS A O 1
ATOM 772 N N . ALA A 1 104 ? -10.627 2.860 21.176 1.00 97.19 104 ALA A N 1
ATOM 773 C CA . ALA A 1 104 ? -10.242 1.505 20.796 1.00 97.19 104 ALA A CA 1
ATOM 774 C C . ALA A 1 104 ? -8.771 1.259 21.119 1.00 97.19 104 ALA A C 1
ATOM 776 O O . ALA A 1 104 ? -7.925 2.120 20.876 1.00 97.19 104 ALA A O 1
ATOM 777 N N . GLU A 1 105 ? -8.473 0.060 21.594 1.00 96.88 105 GLU A N 1
ATOM 778 C CA . GLU A 1 105 ? -7.114 -0.453 21.740 1.00 96.88 105 GLU A CA 1
ATOM 779 C C . GLU A 1 105 ? -6.940 -1.626 20.777 1.00 96.88 105 GLU A C 1
ATOM 781 O O . GLU A 1 105 ? -7.846 -2.451 20.644 1.00 96.88 105 GLU A O 1
ATOM 786 N N . LEU A 1 106 ? -5.808 -1.663 20.070 1.00 95.62 106 LEU A N 1
ATOM 787 C CA . LEU A 1 106 ? -5.526 -2.628 19.009 1.00 95.62 106 LEU A CA 1
ATOM 788 C C . LEU A 1 106 ? -4.190 -3.317 19.279 1.00 95.62 106 LEU A C 1
ATOM 790 O O . LEU A 1 106 ? -3.171 -2.651 19.462 1.00 95.62 106 LEU A O 1
ATOM 794 N N . GLU A 1 107 ? -4.194 -4.642 19.242 1.00 94.56 107 GLU A N 1
ATOM 795 C CA . GLU A 1 107 ? -3.012 -5.480 19.415 1.00 94.56 107 GLU A CA 1
ATOM 796 C C . GLU A 1 107 ? -2.756 -6.291 18.133 1.00 94.56 107 GLU A C 1
ATOM 798 O O . GLU A 1 107 ? -3.682 -6.923 17.610 1.00 94.56 107 GLU A O 1
ATOM 803 N N . PRO A 1 108 ? -1.521 -6.289 17.594 1.00 89.94 108 PRO A N 1
ATOM 804 C CA . PRO A 1 108 ? -1.169 -7.125 16.453 1.00 89.94 108 PRO A CA 1
ATOM 805 C C . PRO A 1 108 ? -1.315 -8.618 16.757 1.00 89.94 108 PRO A C 1
ATOM 807 O O . PRO A 1 108 ? -0.934 -9.093 17.824 1.00 89.94 108 PRO A O 1
ATOM 810 N N . THR A 1 109 ? -1.801 -9.370 15.776 1.00 89.25 109 THR A N 1
ATOM 811 C CA . THR A 1 109 ? -1.889 -10.836 15.792 1.00 89.25 109 THR A CA 1
ATOM 812 C C . THR A 1 109 ? -1.317 -11.396 14.488 1.00 89.25 109 THR A C 1
ATOM 814 O O . THR A 1 109 ? -1.020 -10.640 13.563 1.00 89.25 109 THR A O 1
ATOM 817 N N . ALA A 1 110 ? -1.186 -12.721 14.384 1.00 82.94 110 ALA A N 1
ATOM 818 C CA . ALA A 1 110 ? -0.763 -13.360 13.135 1.00 82.94 110 ALA A CA 1
ATOM 819 C C . ALA A 1 110 ? -1.759 -13.145 11.974 1.00 82.94 110 ALA A C 1
ATOM 821 O O . ALA A 1 110 ? -1.364 -13.191 10.814 1.00 82.94 110 ALA A O 1
ATOM 822 N N . GLU A 1 111 ? -3.034 -12.887 12.279 1.00 81.94 111 GLU A N 1
ATOM 823 C CA . GLU A 1 111 ? -4.146 -12.859 11.313 1.00 81.94 111 GLU A CA 1
ATOM 824 C C . GLU A 1 111 ? -4.699 -11.438 11.072 1.00 81.94 111 GLU A C 1
ATOM 826 O O . GLU A 1 111 ? -5.649 -11.240 10.310 1.00 81.94 111 GLU A O 1
ATOM 831 N N . GLY A 1 112 ? -4.120 -10.421 11.718 1.00 87.31 112 GLY A N 1
ATOM 832 C CA . GLY A 1 112 ? -4.602 -9.040 11.674 1.00 87.31 112 GLY A CA 1
ATOM 833 C C . GLY A 1 112 ? -4.465 -8.343 13.023 1.00 87.31 112 GLY A C 1
ATOM 834 O O . GLY A 1 112 ? -3.428 -8.449 13.676 1.00 87.31 112 GLY A O 1
ATOM 835 N N . LEU A 1 113 ? -5.507 -7.639 13.462 1.00 91.19 113 LEU A N 1
ATOM 836 C CA . LEU A 1 113 ? -5.542 -6.962 14.762 1.00 91.19 113 LEU A CA 1
ATOM 837 C C . LEU A 1 113 ? -6.651 -7.540 15.643 1.00 91.19 113 LEU A C 1
ATOM 839 O O . LEU A 1 113 ? -7.787 -7.692 15.193 1.00 91.19 113 LEU A O 1
ATOM 843 N N . SER A 1 114 ? -6.338 -7.787 16.911 1.00 94.50 114 SER A N 1
ATOM 844 C CA . SER A 1 114 ? -7.342 -7.940 17.963 1.00 94.50 114 SER A CA 1
ATOM 845 C C . SER A 1 114 ? -7.666 -6.557 18.517 1.00 94.50 114 SER A C 1
ATOM 847 O O . SER A 1 114 ? -6.756 -5.778 18.796 1.00 94.50 114 SER A O 1
ATOM 849 N N . GLY A 1 115 ? -8.946 -6.225 18.640 1.00 95.81 115 GLY A N 1
ATOM 850 C CA . GLY A 1 115 ? -9.411 -4.921 19.086 1.00 95.81 115 GLY A CA 1
ATOM 851 C C . GLY A 1 115 ? -10.348 -5.005 20.280 1.00 95.81 115 GLY A C 1
ATOM 852 O O . GLY A 1 115 ? -11.116 -5.958 20.426 1.00 95.81 115 GLY A O 1
ATOM 853 N N . ARG A 1 116 ? -10.317 -3.975 21.124 1.00 97.25 116 ARG A N 1
ATOM 854 C CA . ARG A 1 116 ? -11.320 -3.758 22.169 1.00 97.25 116 ARG A CA 1
ATOM 855 C C . ARG A 1 116 ? -11.758 -2.304 22.227 1.00 97.25 116 ARG A C 1
ATOM 857 O O . ARG A 1 116 ? -10.927 -1.412 22.085 1.00 97.25 116 ARG A O 1
ATOM 864 N N . LEU A 1 117 ? -13.048 -2.076 22.453 1.00 97.19 117 LEU A N 1
ATOM 865 C CA . LEU A 1 117 ? -13.576 -0.783 22.877 1.00 97.19 117 LEU A CA 1
ATOM 866 C C . LEU A 1 117 ? -13.499 -0.701 24.397 1.00 97.19 117 LEU A C 1
ATOM 868 O O . LEU A 1 117 ? -13.956 -1.608 25.094 1.00 97.19 117 LEU A O 1
ATOM 872 N N . VAL A 1 118 ? -12.918 0.382 24.897 1.00 97.69 118 VAL A N 1
ATOM 873 C CA . VAL A 1 118 ? -12.649 0.590 26.321 1.00 97.69 118 VAL A CA 1
ATOM 874 C C . VAL A 1 118 ? -13.127 1.978 26.714 1.00 97.69 118 VAL A C 1
ATOM 876 O O . VAL A 1 118 ? -12.997 2.929 25.943 1.00 97.69 118 VAL A O 1
ATOM 879 N N . THR A 1 119 ? -13.703 2.106 27.901 1.00 96.69 119 THR A N 1
ATOM 880 C CA . THR A 1 119 ? -14.013 3.409 28.497 1.00 96.69 119 THR A CA 1
ATOM 881 C C . THR A 1 119 ? -12.737 4.127 28.970 1.00 96.69 119 THR A C 1
ATOM 883 O O . THR A 1 119 ? -11.691 3.496 29.136 1.00 96.69 119 THR A O 1
ATOM 886 N N . PRO A 1 120 ? -12.792 5.443 29.263 1.00 96.38 120 PRO A N 1
ATOM 887 C CA . PRO A 1 120 ? -11.631 6.180 29.774 1.00 96.38 120 PRO A CA 1
ATOM 888 C C . PRO A 1 120 ? -11.039 5.648 31.091 1.00 96.38 120 PRO A C 1
ATOM 890 O O . PRO A 1 120 ? -9.866 5.877 31.367 1.00 96.38 120 PRO A O 1
ATOM 893 N N . ASP A 1 121 ? -11.835 4.960 31.910 1.00 95.88 121 ASP A N 1
ATOM 894 C CA . ASP A 1 121 ? -11.429 4.337 33.176 1.00 95.88 121 ASP A CA 1
ATOM 895 C C . ASP A 1 121 ? -11.001 2.863 33.037 1.00 95.88 121 ASP A C 1
ATOM 897 O O . ASP A 1 121 ? -10.623 2.241 34.029 1.00 95.88 121 ASP A O 1
ATOM 901 N N . GLY A 1 122 ? -10.990 2.314 31.817 1.00 95.50 122 GLY A N 1
ATOM 902 C CA . GLY A 1 122 ? -10.447 0.984 31.530 1.00 95.50 122 GLY A CA 1
ATOM 903 C C . GLY A 1 122 ? -11.471 -0.157 31.509 1.00 95.50 122 GLY A C 1
ATOM 904 O O . GLY A 1 122 ? -11.075 -1.315 31.379 1.00 95.50 122 GLY A O 1
ATOM 905 N N . GLU A 1 123 ? -12.773 0.124 31.621 1.00 96.88 123 GLU A N 1
ATOM 906 C CA . GLU A 1 123 ? -13.824 -0.892 31.488 1.00 96.88 123 GLU A CA 1
ATOM 907 C C . GLU A 1 123 ? -13.945 -1.344 30.024 1.00 96.88 123 GLU A C 1
ATOM 909 O O . GLU A 1 123 ? -14.122 -0.535 29.111 1.00 96.88 123 GLU A O 1
ATOM 914 N N . GLY A 1 124 ? -13.867 -2.656 29.790 1.00 96.25 124 GLY A N 1
ATOM 915 C CA . GLY A 1 124 ? -14.064 -3.240 28.464 1.00 96.25 124 GLY A CA 1
ATOM 916 C C . GLY A 1 124 ? -15.540 -3.254 28.064 1.00 96.25 124 GLY A C 1
ATOM 917 O O . GLY A 1 124 ? -16.372 -3.794 28.789 1.00 96.25 124 GLY A O 1
ATOM 918 N N . LEU A 1 125 ? -15.852 -2.694 26.895 1.00 94.75 125 LEU A N 1
ATOM 919 C CA . LEU A 1 125 ? -17.210 -2.621 26.351 1.00 94.75 125 LEU A CA 1
ATOM 920 C C . LEU A 1 125 ? -17.489 -3.727 25.330 1.00 94.75 125 LEU A C 1
ATOM 922 O O . LEU A 1 125 ? -18.532 -4.372 25.377 1.00 94.75 125 LEU A O 1
ATOM 926 N N . GLU A 1 126 ? -16.561 -3.927 24.396 1.00 95.62 126 GLU A N 1
ATOM 927 C CA . GLU A 1 126 ? -16.697 -4.869 23.284 1.00 95.62 126 GLU A CA 1
ATOM 928 C C . GLU A 1 126 ? -15.311 -5.318 22.818 1.00 95.62 126 GLU A C 1
ATOM 930 O O . GLU A 1 126 ? -14.356 -4.542 22.877 1.00 95.62 126 GLU A O 1
ATOM 935 N N . THR A 1 127 ? -15.200 -6.552 22.328 1.00 96.56 127 THR A N 1
ATOM 936 C CA . THR A 1 127 ? -14.015 -7.050 21.623 1.00 96.56 127 THR A CA 1
ATOM 937 C C . THR A 1 127 ? -14.369 -7.395 20.182 1.00 96.56 127 THR A C 1
ATOM 939 O O . THR A 1 127 ? -15.465 -7.870 19.891 1.00 96.56 127 THR A O 1
ATOM 942 N N . PHE A 1 128 ? -13.440 -7.151 19.264 1.00 94.00 128 PHE A N 1
ATOM 943 C CA . PHE A 1 128 ? -13.612 -7.402 17.836 1.00 94.00 128 PHE A CA 1
ATOM 944 C C . PHE A 1 128 ? -12.282 -7.807 17.197 1.00 94.00 128 PHE A C 1
ATOM 946 O O . PHE A 1 128 ? -11.212 -7.569 17.750 1.00 94.00 128 PHE A O 1
ATOM 953 N N . ALA A 1 129 ? -12.340 -8.405 16.010 1.00 92.00 129 ALA A N 1
ATOM 954 C CA . ALA A 1 129 ? -11.161 -8.695 15.202 1.00 92.00 129 ALA A CA 1
ATOM 955 C C . ALA A 1 129 ? -11.197 -7.858 13.922 1.00 92.00 129 ALA A C 1
ATOM 957 O O . ALA A 1 129 ? -12.219 -7.793 13.238 1.00 92.00 129 ALA A O 1
ATOM 958 N N . VAL A 1 130 ? -10.068 -7.240 13.580 1.00 87.50 130 VAL A N 1
ATOM 959 C CA . VAL A 1 130 ? -9.842 -6.637 12.266 1.00 87.50 130 VAL A CA 1
ATOM 960 C C . VAL A 1 130 ? -8.935 -7.578 11.496 1.00 87.50 130 VAL A C 1
ATOM 962 O O . VAL A 1 130 ? -7.709 -7.480 11.545 1.00 87.50 130 VAL A O 1
ATOM 965 N N . THR A 1 131 ? -9.553 -8.517 10.793 1.00 80.50 131 THR A N 1
ATOM 966 C CA . THR A 1 131 ? -8.858 -9.350 9.816 1.00 80.50 131 THR A CA 1
ATOM 967 C C . THR A 1 131 ? -8.635 -8.519 8.559 1.00 80.50 131 THR A C 1
ATOM 969 O O . THR A 1 131 ? -9.586 -7.919 8.044 1.00 80.50 131 THR A O 1
ATOM 972 N N . GLY A 1 132 ? -7.411 -8.486 8.037 1.00 66.19 132 GLY A N 1
ATOM 973 C CA . GLY A 1 132 ? -7.215 -8.034 6.662 1.00 66.19 132 GLY A CA 1
ATOM 974 C C . GLY A 1 132 ? -7.932 -9.027 5.753 1.00 66.19 132 GLY A C 1
ATOM 975 O O . GLY A 1 132 ? -7.491 -10.164 5.652 1.00 66.19 132 GLY A O 1
ATOM 976 N N . ARG A 1 133 ? -9.076 -8.660 5.168 1.00 56.56 133 ARG A N 1
ATOM 977 C CA . ARG A 1 133 ? -9.665 -9.492 4.110 1.00 56.56 133 ARG A CA 1
ATOM 978 C C . ARG A 1 133 ? -8.786 -9.398 2.862 1.00 56.56 133 ARG A C 1
ATOM 980 O O . ARG A 1 133 ? -8.301 -8.303 2.567 1.00 56.56 133 ARG A O 1
ATOM 987 N N . GLU A 1 134 ? -8.601 -10.546 2.204 1.00 48.00 134 GLU A N 1
ATOM 988 C CA . GLU A 1 134 ? -8.071 -10.674 0.835 1.00 48.00 134 GLU A CA 1
ATOM 989 C C . GLU A 1 134 ? -8.780 -9.729 -0.145 1.00 48.00 134 GLU A C 1
ATOM 991 O O . GLU A 1 134 ? -10.020 -9.560 -0.023 1.00 48.00 134 GLU A O 1
#

Sequence (134 aa):
MIVAVSDTHGTDGHRLEGRTLAAVREASLVVHAGDFTTEAVLEAFRAEAGGDRDGGGDLVAVAGNNDDERVRARVGRRRTVERAVAVLNPGSHADPRWNRPAHAELEPTAEGLSGRLVTPDGE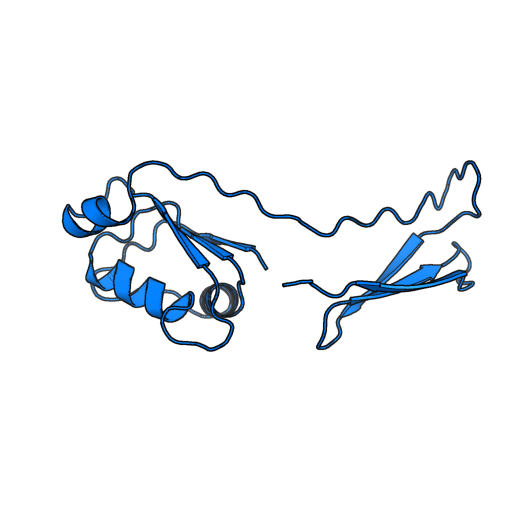GLETFAVTGRE

Secondary structure (DSSP, 8-state):
-EEEE-----SSS----HHHHHHHHH-SEEEE-S---SHHHHHHHHHHHTTTSTTPPEEEE---TT--HHHHHHH-S---------------SSS-SSS---EEEEEEETTEEEEEEE-TT--EEEEEEEE---

pLDDT: mean 90.05, std 11.72, range [41.28, 98.25]